Protein AF-A0AAV2JUB2-F1 (afdb_monomer)

Solvent-accessible surface area (backbone atoms only — not comparable to full-atom values): 6159 Å² total; per-residue (Å²): 136,83,83,82,53,82,65,61,58,43,47,74,74,36,60,63,70,59,32,49,54,53,49,53,57,62,62,71,51,51,73,68,58,55,57,60,72,66,41,94,36,76,44,84,45,80,48,79,43,79,45,78,50,70,42,77,72,50,84,64,68,88,75,58,56,84,92,52,58,81,78,79,58,52,65,51,67,45,85,43,76,47,79,45,77,47,79,43,72,44,79,81,79,84,128

Sequence (95 aa):
MMFFFPVDRAFSVCAFRKAGLILSQLNELSPWCKGLLQEPKIGLRRMSLKFLSCRYTDSKAFGLKWSEMGQDVHKACDEQTLTVMYNDYGEPKEL

Organism: Knipowitschia caucasica 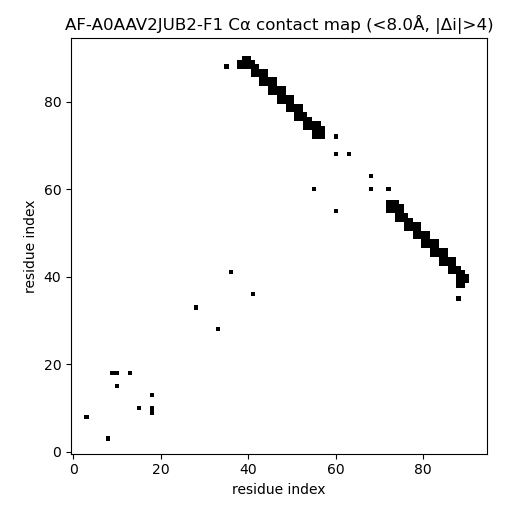(NCBI:txid637954)

Foldseek 3Di:
DDPDDPLVVLCVPDPVVVSVVVVVVVVPDDPVVVVQVPFPDKDKDKDKDKDKDKDFPDPCPVPDDPVCCPPPTDIDIDIDIDIDIDIDGYDPDDD

Secondary structure (DSSP, 8-state):
-----HHHHHHHHS-HHHHHHHHHHHHTS-HHHHHHTTSS-EEEEEEEEEEEEEEE--GGGGG--TTTTTTS--EEEEEEEEEEEEEEESS----

InterPro domains:
  IPR026995 Astrotactin [PTHR16592] (16-94)

pLDDT: mean 77.25, std 17.44, range [30.72, 96.88]

Mean predicted aligned error: 13.2 Å

Radius of gyration: 25.18 Å; Cα contacts (8 Å, |Δi|>4): 85; chains: 1; bounding box: 51×35×65 Å

Nearest PDB structures (foldseek):
  5j67-assembly4_D  TM=8.572E-01  e=1.404E-04  Homo sapiens
  5j67-assembly3_C  TM=8.570E-01  e=1.715E-04  Homo sapiens
  5j67-assembly2_B  TM=7.336E-01  e=5.885E-05  Homo sapiens
  7kxr-assembly1_A  TM=5.093E-01  e=6.638E+00  Bacillus anthracis
  6rb9-assembly1_A  TM=2.707E-01  e=5.432E+00  Clostridium perfringens B

Structure (mmCIF, N/CA/C/O backbone):
data_AF-A0AAV2JUB2-F1
#
_entry.id   AF-A0AAV2JUB2-F1
#
loop_
_atom_site.group_PDB
_atom_site.id
_atom_site.type_symbol
_atom_site.label_atom_id
_atom_site.label_alt_id
_atom_site.label_comp_id
_atom_site.label_asym_id
_atom_site.label_entity_id
_atom_site.label_seq_id
_atom_site.pdbx_PDB_ins_code
_atom_site.Cartn_x
_atom_site.Cartn_y
_atom_site.Cartn_z
_atom_site.occupancy
_atom_site.B_iso_or_equiv
_atom_site.auth_seq_id
_atom_site.auth_comp_id
_atom_site.auth_asym_id
_atom_site.auth_atom_id
_atom_site.pdbx_PDB_model_num
ATOM 1 N N . MET A 1 1 ? 23.853 11.556 -30.768 1.00 30.72 1 MET A N 1
ATOM 2 C CA . MET A 1 1 ? 23.178 10.275 -30.473 1.00 30.72 1 MET A CA 1
ATOM 3 C C . MET A 1 1 ? 21.969 10.612 -29.617 1.00 30.72 1 MET A C 1
ATOM 5 O O . MET A 1 1 ? 22.144 11.032 -28.483 1.00 30.72 1 MET A O 1
ATOM 9 N N . MET A 1 2 ? 20.776 10.631 -30.213 1.00 32.31 2 MET A N 1
ATOM 10 C CA . MET A 1 2 ? 19.547 11.058 -29.538 1.00 32.31 2 MET A CA 1
ATOM 11 C C . MET A 1 2 ? 19.001 9.863 -28.753 1.00 32.31 2 MET A C 1
ATOM 13 O O . MET A 1 2 ? 18.682 8.834 -29.347 1.00 32.31 2 MET A O 1
ATOM 17 N N . PHE A 1 3 ? 18.961 9.976 -27.427 1.00 33.50 3 PHE A N 1
ATOM 18 C CA . PHE A 1 3 ? 18.283 9.010 -26.569 1.00 33.50 3 PHE A CA 1
ATOM 19 C C . PHE A 1 3 ? 16.778 9.136 -26.821 1.00 33.50 3 PHE A C 1
ATOM 21 O O . PHE A 1 3 ? 16.164 10.095 -26.367 1.00 33.50 3 PHE A O 1
ATOM 28 N N . PHE A 1 4 ? 16.194 8.194 -27.563 1.00 39.75 4 PHE A N 1
ATOM 29 C CA . PHE A 1 4 ? 14.741 8.049 -27.636 1.00 39.75 4 PHE A CA 1
ATOM 30 C C . PHE A 1 4 ? 14.258 7.500 -26.294 1.00 39.75 4 PHE A C 1
ATOM 32 O O . PHE A 1 4 ? 14.416 6.313 -26.002 1.00 39.75 4 PHE A O 1
ATOM 39 N N . PHE A 1 5 ? 13.694 8.372 -25.463 1.00 35.03 5 PHE A N 1
ATOM 40 C CA . PHE A 1 5 ? 12.948 7.948 -24.284 1.00 35.03 5 PHE A CA 1
ATOM 41 C C . PHE A 1 5 ? 11.600 7.348 -24.739 1.00 35.03 5 PHE A C 1
ATOM 43 O O . PHE A 1 5 ? 11.072 7.729 -25.786 1.00 35.03 5 PHE A O 1
ATOM 50 N N . PRO A 1 6 ? 10.979 6.438 -23.965 1.00 54.78 6 PRO A N 1
ATOM 51 C CA . PRO A 1 6 ? 9.684 5.824 -24.305 1.00 54.78 6 PRO A CA 1
ATOM 52 C C . PRO A 1 6 ? 8.543 6.834 -24.568 1.00 54.78 6 PRO A C 1
ATOM 54 O O . PRO A 1 6 ? 7.541 6.491 -25.193 1.00 54.78 6 PRO A O 1
ATOM 57 N N . VAL A 1 7 ? 8.714 8.089 -24.144 1.00 53.78 7 VAL A N 1
ATOM 58 C CA . VAL A 1 7 ? 7.781 9.208 -24.336 1.00 53.78 7 VAL A CA 1
ATOM 59 C C . VAL A 1 7 ? 7.674 9.640 -25.807 1.00 53.78 7 VAL A C 1
ATOM 61 O O . VAL A 1 7 ? 6.569 9.905 -26.284 1.00 53.78 7 VAL A O 1
ATOM 64 N N . ASP A 1 8 ? 8.776 9.629 -26.562 1.00 54.72 8 ASP A N 1
ATOM 65 C CA . ASP A 1 8 ? 8.811 10.107 -27.956 1.00 54.72 8 ASP A CA 1
ATOM 66 C C . ASP A 1 8 ? 7.967 9.229 -28.892 1.00 54.72 8 ASP A C 1
ATOM 68 O O . ASP A 1 8 ? 7.322 9.705 -29.829 1.00 54.72 8 ASP A O 1
ATOM 72 N N . ARG A 1 9 ? 7.903 7.924 -28.601 1.00 56.72 9 ARG A N 1
ATOM 73 C CA . ARG A 1 9 ? 7.121 6.968 -29.394 1.00 56.72 9 ARG A CA 1
ATOM 74 C C . ARG A 1 9 ? 5.613 7.138 -29.169 1.00 56.72 9 ARG A C 1
ATOM 76 O O . ARG A 1 9 ? 4.845 7.004 -30.118 1.00 56.72 9 ARG A O 1
ATOM 83 N N . ALA A 1 10 ? 5.181 7.490 -27.955 1.00 56.66 10 ALA A N 1
ATOM 84 C CA . ALA A 1 10 ? 3.771 7.753 -27.655 1.00 56.66 10 ALA A CA 1
ATOM 85 C C . ALA A 1 10 ? 3.259 9.027 -28.350 1.00 56.66 10 ALA A C 1
ATOM 87 O O . ALA A 1 10 ? 2.141 9.032 -28.861 1.00 56.66 10 ALA A O 1
ATOM 88 N N . PHE A 1 11 ? 4.087 10.072 -28.440 1.00 57.81 11 PHE A N 1
ATOM 89 C CA . PHE A 1 11 ? 3.769 11.289 -29.199 1.00 57.81 11 PHE A CA 1
ATOM 90 C C . PHE A 1 11 ? 3.730 11.079 -30.716 1.00 57.81 11 PHE A C 1
ATOM 92 O O . PHE A 1 11 ? 2.999 11.787 -31.405 1.00 57.81 11 PHE A O 1
ATOM 99 N N . SER A 1 12 ? 4.489 10.112 -31.239 1.00 58.72 12 SER A N 1
ATOM 100 C CA . SER A 1 12 ? 4.484 9.778 -32.668 1.00 58.72 12 SER A CA 1
ATOM 101 C C . SER A 1 12 ? 3.284 8.921 -33.098 1.00 58.72 12 SER A C 1
ATOM 103 O O . SER A 1 12 ? 2.928 8.951 -34.273 1.00 58.72 12 SER A O 1
ATOM 105 N N . VAL A 1 13 ? 2.689 8.132 -32.191 1.00 62.59 13 VAL A N 1
ATOM 106 C CA . VAL A 1 13 ? 1.609 7.166 -32.503 1.00 62.59 13 VAL A CA 1
ATOM 107 C C . VAL A 1 13 ? 0.229 7.669 -32.058 1.00 62.59 13 VAL A C 1
ATOM 109 O O . VAL A 1 13 ? -0.765 7.460 -32.752 1.00 62.59 13 VAL A O 1
ATOM 112 N N . CYS A 1 14 ? 0.144 8.363 -30.922 1.00 57.97 14 CYS A N 1
ATOM 113 C CA . CYS A 1 14 ? -1.074 9.035 -30.477 1.00 57.97 14 CYS A CA 1
ATOM 114 C C . CYS A 1 14 ? -1.064 10.495 -30.943 1.00 57.97 14 CYS A C 1
ATOM 116 O O . CYS A 1 14 ? -0.043 11.167 -30.865 1.00 57.97 14 CYS A O 1
ATOM 118 N N . ALA A 1 15 ? -2.219 11.036 -31.347 1.00 71.81 15 ALA A N 1
ATOM 119 C CA . ALA A 1 15 ? -2.350 12.478 -31.568 1.00 71.81 15 ALA A CA 1
ATOM 120 C C . ALA A 1 15 ? -1.862 13.256 -30.327 1.00 71.81 15 ALA A C 1
ATOM 122 O O . ALA A 1 15 ? -2.194 12.871 -29.203 1.00 71.81 15 ALA A O 1
ATOM 123 N N . PHE A 1 16 ? -1.134 14.361 -30.526 1.00 68.25 16 PHE A N 1
ATOM 124 C CA . PHE A 1 16 ? -0.448 15.142 -29.479 1.00 68.25 16 PHE A CA 1
ATOM 125 C C . PHE A 1 16 ? -1.280 15.360 -28.200 1.00 68.25 16 PHE A C 1
ATOM 127 O O . PHE A 1 16 ? -0.786 15.193 -27.088 1.00 68.25 16 PHE A O 1
ATOM 134 N N . ARG A 1 17 ? -2.583 15.647 -28.344 1.00 74.88 17 ARG A N 1
ATOM 135 C CA . ARG A 1 17 ? -3.501 15.828 -27.205 1.00 74.88 17 ARG A CA 1
ATOM 136 C C . ARG A 1 17 ? -3.711 14.556 -26.375 1.00 74.88 17 ARG A C 1
ATOM 138 O O . ARG A 1 17 ? -3.767 14.638 -25.156 1.00 74.88 17 ARG A O 1
ATOM 145 N N . LYS A 1 18 ? -3.812 13.384 -27.008 1.00 75.50 18 LYS A N 1
ATOM 146 C CA . LYS A 1 18 ? -3.979 12.097 -26.312 1.00 75.50 18 LYS A CA 1
ATOM 147 C C . LYS A 1 18 ? -2.695 11.684 -25.592 1.00 75.50 18 LYS A C 1
ATOM 149 O O . LYS A 1 18 ? -2.768 11.233 -24.456 1.00 75.50 18 LYS A O 1
ATOM 154 N N . ALA A 1 19 ? -1.537 11.893 -26.220 1.00 76.62 19 ALA A N 1
ATOM 155 C CA . ALA A 1 19 ? -0.242 11.660 -25.579 1.00 76.62 19 ALA A CA 1
ATOM 156 C C . ALA A 1 19 ? -0.058 12.556 -24.339 1.00 76.62 19 ALA A C 1
ATOM 158 O O . ALA A 1 19 ? 0.348 12.071 -23.286 1.00 76.62 19 ALA A O 1
ATOM 159 N N . GLY A 1 20 ? -0.460 13.831 -24.428 1.00 78.12 20 GLY A N 1
ATOM 160 C CA . GLY A 1 20 ? -0.449 14.757 -23.293 1.00 78.12 20 GLY A CA 1
ATOM 161 C C . GLY A 1 20 ? -1.322 14.309 -22.115 1.00 78.12 20 GLY A C 1
ATOM 162 O O . GLY A 1 20 ? -0.875 14.382 -20.975 1.00 78.12 20 GLY A O 1
ATOM 163 N N . LEU A 1 21 ? -2.527 13.787 -22.377 1.00 84.50 21 LEU A N 1
ATOM 164 C CA . LEU A 1 21 ? -3.425 13.276 -21.328 1.00 84.50 21 LEU A CA 1
ATOM 165 C C . LEU A 1 21 ? -2.884 12.014 -20.639 1.00 84.50 21 LEU A C 1
ATOM 167 O O . LEU A 1 21 ? -3.042 11.843 -19.434 1.00 84.50 21 LEU A O 1
ATOM 171 N N . ILE A 1 22 ? -2.220 11.127 -21.382 1.00 80.38 22 ILE A N 1
ATOM 172 C CA . ILE A 1 22 ? -1.573 9.946 -20.792 1.00 80.38 22 ILE A CA 1
ATOM 173 C C . ILE A 1 22 ? -0.421 10.383 -19.879 1.00 80.38 22 ILE A C 1
ATOM 175 O O . ILE A 1 22 ? -0.262 9.864 -18.776 1.00 80.38 22 ILE A O 1
ATOM 179 N N . LEU A 1 23 ? 0.364 11.372 -20.308 1.00 78.62 23 LEU A N 1
ATOM 180 C CA . LEU A 1 23 ? 1.486 11.882 -19.524 1.00 78.62 23 LEU A CA 1
ATOM 181 C C . LEU A 1 23 ? 1.047 12.629 -18.271 1.00 78.62 23 LEU A C 1
ATOM 183 O O . LEU A 1 23 ? 1.701 12.479 -17.242 1.00 78.62 23 LEU A O 1
ATOM 187 N N . SER A 1 24 ? -0.049 13.392 -18.320 1.00 84.69 24 SER A N 1
ATOM 188 C CA . SER A 1 24 ? -0.577 14.035 -17.113 1.00 84.69 24 SER A CA 1
ATOM 189 C C . SER A 1 24 ? -0.955 12.993 -16.062 1.00 84.69 24 SER A C 1
ATOM 191 O O . SER A 1 24 ? -0.573 13.137 -14.907 1.00 84.69 24 SER A O 1
ATOM 193 N N . GLN A 1 25 ? -1.579 11.889 -16.479 1.00 86.31 25 GLN A N 1
ATOM 194 C CA . GLN A 1 25 ? -1.935 10.782 -15.587 1.00 86.31 25 GLN A CA 1
ATOM 195 C C . GLN A 1 25 ? -0.701 10.052 -15.030 1.00 86.31 25 GLN A C 1
ATOM 197 O O . GLN A 1 25 ? -0.635 9.755 -13.841 1.00 86.31 25 GLN A O 1
ATOM 202 N N . LEU A 1 26 ? 0.331 9.815 -15.848 1.00 84.25 26 LEU A N 1
ATOM 203 C CA . LEU A 1 26 ? 1.593 9.239 -15.362 1.00 84.25 26 LEU A CA 1
ATOM 204 C C . LEU A 1 26 ? 2.347 10.186 -14.415 1.00 8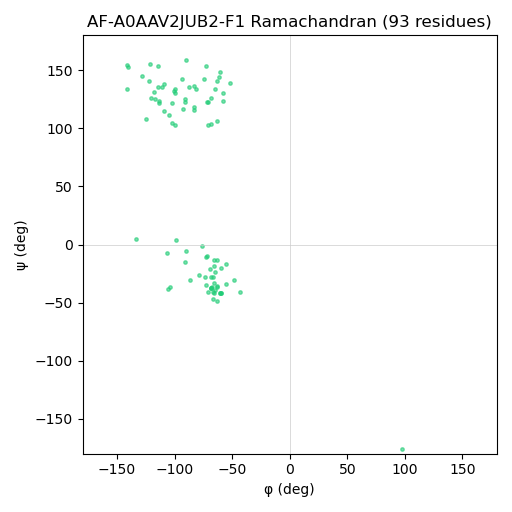4.25 26 LEU A C 1
ATOM 206 O O . LEU A 1 26 ? 3.082 9.728 -13.537 1.00 84.25 26 LEU A O 1
ATOM 210 N N . ASN A 1 27 ? 2.176 11.501 -14.566 1.00 87.94 27 ASN A N 1
ATOM 211 C CA . ASN A 1 27 ? 2.791 12.488 -13.684 1.00 87.94 27 ASN A CA 1
ATOM 212 C C . ASN A 1 27 ? 2.139 12.559 -12.303 1.00 87.94 27 ASN A C 1
ATOM 214 O O . ASN A 1 27 ? 2.857 12.853 -11.350 1.00 87.94 27 ASN A O 1
ATOM 218 N N . GLU A 1 28 ? 0.853 12.230 -12.185 1.00 92.62 28 GLU A N 1
ATOM 219 C CA . GLU A 1 28 ? 0.127 12.166 -10.907 1.00 92.62 28 GLU A CA 1
ATOM 220 C C . GLU A 1 28 ? 0.637 11.046 -9.984 1.00 92.62 28 GLU A C 1
ATOM 222 O O . GLU A 1 28 ? 0.427 11.092 -8.771 1.00 92.62 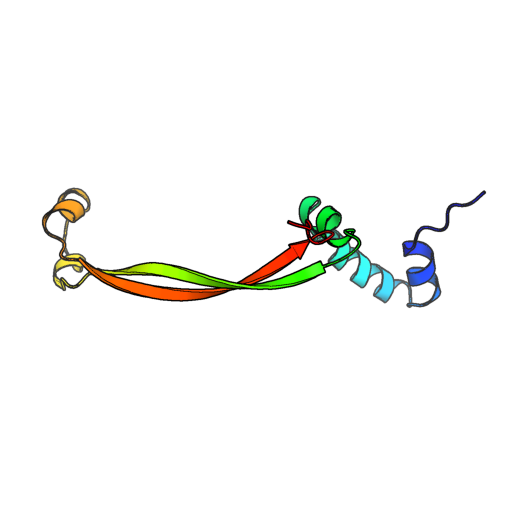28 GLU A O 1
ATOM 227 N N . LEU A 1 29 ? 1.357 10.055 -10.523 1.00 90.12 29 LEU A N 1
ATOM 228 C CA . LEU A 1 29 ? 1.967 9.004 -9.714 1.00 90.12 29 LEU A CA 1
ATOM 229 C C . LEU A 1 29 ? 3.050 9.572 -8.790 1.00 90.12 29 LEU A C 1
ATOM 231 O O . LEU A 1 29 ? 3.956 10.298 -9.219 1.00 90.12 29 LEU A O 1
ATOM 235 N N . SER A 1 30 ? 3.005 9.157 -7.524 1.00 94.19 30 SER A N 1
ATOM 236 C CA . SER A 1 30 ? 4.050 9.492 -6.561 1.00 94.19 30 SER A CA 1
ATOM 237 C C . SER A 1 30 ? 5.414 8.946 -7.026 1.00 94.19 30 SER A C 1
ATOM 239 O O . SER A 1 30 ? 5.472 7.888 -7.665 1.00 94.19 30 SER A O 1
ATOM 241 N N . PRO A 1 31 ? 6.534 9.620 -6.697 1.00 92.44 31 PRO A N 1
ATOM 242 C CA . PRO A 1 31 ? 7.871 9.134 -7.050 1.00 92.44 31 PRO A CA 1
ATOM 243 C C . PRO A 1 31 ? 8.149 7.715 -6.539 1.00 92.44 31 PRO A C 1
ATOM 245 O O . PRO A 1 31 ? 8.795 6.927 -7.221 1.00 92.44 31 PRO A O 1
ATOM 248 N N . TRP A 1 32 ? 7.605 7.370 -5.369 1.00 92.69 32 TRP A N 1
ATOM 249 C CA . TRP A 1 32 ? 7.740 6.040 -4.780 1.00 92.69 32 TRP A CA 1
ATOM 250 C C . TRP A 1 32 ? 7.016 4.962 -5.599 1.00 92.69 32 TRP A C 1
ATOM 252 O O . TRP A 1 32 ? 7.618 3.947 -5.943 1.00 92.69 32 TRP A O 1
ATOM 262 N N . CYS A 1 33 ? 5.763 5.206 -6.003 1.00 91.88 33 CYS A N 1
ATOM 263 C CA . CYS A 1 33 ? 5.031 4.275 -6.866 1.00 91.88 33 CYS A CA 1
ATOM 264 C C . CYS A 1 33 ? 5.703 4.120 -8.235 1.00 91.88 33 CYS A C 1
ATOM 266 O O . CYS A 1 33 ? 5.741 3.016 -8.769 1.00 91.88 33 CYS A O 1
ATOM 268 N N . LYS A 1 34 ? 6.268 5.201 -8.796 1.00 92.00 34 LYS A N 1
ATOM 269 C CA . LYS A 1 34 ? 7.026 5.133 -10.057 1.00 92.00 34 LYS A CA 1
ATOM 270 C C . LYS A 1 34 ? 8.221 4.185 -9.952 1.00 92.00 34 LYS A C 1
ATOM 272 O O . LYS A 1 34 ? 8.436 3.422 -10.883 1.00 92.00 34 LYS A O 1
ATOM 277 N N . GLY A 1 35 ? 8.953 4.212 -8.835 1.00 90.81 35 GLY A N 1
ATOM 278 C CA . GLY A 1 35 ? 10.058 3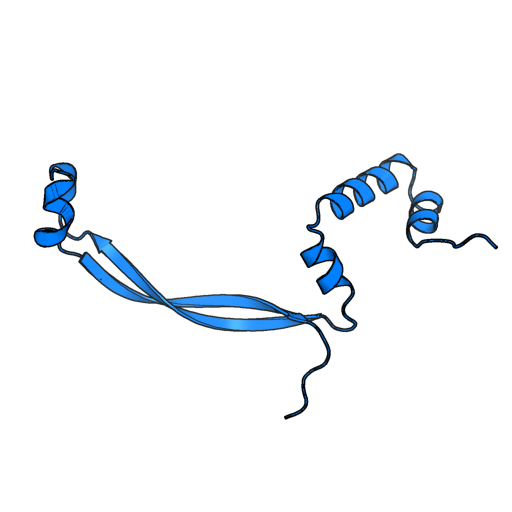.283 -8.584 1.00 90.81 35 GLY A CA 1
ATOM 279 C C . GLY A 1 35 ? 9.589 1.829 -8.500 1.00 90.81 35 GLY A C 1
ATOM 280 O O . GLY A 1 35 ? 10.109 0.977 -9.207 1.00 90.81 35 GLY A O 1
ATOM 281 N N . LEU A 1 36 ? 8.542 1.556 -7.718 1.00 90.62 36 LEU A N 1
ATOM 282 C CA . LEU A 1 36 ? 8.004 0.197 -7.572 1.00 90.62 36 LEU A CA 1
ATOM 283 C C . LEU A 1 36 ? 7.455 -0.389 -8.879 1.00 90.62 36 LEU A C 1
ATOM 285 O O . LEU A 1 36 ? 7.591 -1.581 -9.132 1.00 90.62 36 LEU A O 1
ATOM 289 N N . LEU A 1 37 ? 6.845 0.437 -9.731 1.00 90.62 37 LEU A N 1
ATOM 290 C CA . LEU A 1 37 ? 6.327 -0.004 -11.029 1.00 90.62 37 LEU A CA 1
ATOM 291 C C . LEU A 1 37 ? 7.429 -0.320 -12.056 1.00 90.62 37 LEU A C 1
ATOM 293 O O . LEU A 1 37 ? 7.117 -0.852 -13.118 1.00 90.62 37 LEU A O 1
ATOM 297 N N . GLN A 1 38 ? 8.691 0.015 -11.766 1.00 90.94 38 GLN A N 1
ATOM 298 C CA . GLN A 1 38 ? 9.847 -0.339 -12.598 1.00 90.94 38 GLN A CA 1
ATOM 299 C C . GLN A 1 38 ? 10.474 -1.686 -12.213 1.00 90.94 38 GLN A C 1
ATOM 301 O O . GLN A 1 38 ? 11.375 -2.148 -12.911 1.00 90.94 38 GLN A O 1
ATOM 306 N N . GLU A 1 39 ? 10.011 -2.317 -11.131 1.00 90.31 39 GLU A N 1
ATOM 307 C CA . GLU A 1 39 ? 10.477 -3.640 -10.717 1.00 90.31 39 GLU A CA 1
ATOM 308 C C . GLU A 1 39 ? 10.176 -4.695 -11.800 1.00 90.31 39 GLU A C 1
ATOM 310 O O . GLU A 1 39 ? 9.132 -4.634 -12.458 1.00 90.31 39 GLU A O 1
ATOM 315 N N . PRO A 1 40 ? 11.064 -5.688 -11.999 1.00 88.94 40 PRO A N 1
ATOM 316 C CA . PRO A 1 40 ? 10.980 -6.632 -13.118 1.00 88.94 40 PRO A CA 1
ATOM 317 C C . PRO A 1 40 ? 9.740 -7.529 -13.049 1.00 88.94 40 PRO A C 1
ATOM 319 O O . PRO A 1 40 ? 9.273 -8.042 -14.068 1.00 88.94 40 PRO A O 1
ATOM 322 N N . LYS A 1 41 ? 9.198 -7.709 -11.842 1.00 89.62 41 LYS A N 1
ATOM 323 C CA . LYS A 1 41 ? 8.025 -8.524 -11.569 1.00 89.62 41 LYS A CA 1
ATOM 324 C C . LYS A 1 41 ? 7.159 -7.857 -10.512 1.00 89.62 41 LYS A C 1
ATOM 326 O O . LYS A 1 41 ? 7.643 -7.421 -9.469 1.00 89.62 41 LYS A O 1
ATOM 331 N N . ILE A 1 42 ? 5.861 -7.833 -10.796 1.00 91.69 42 ILE A N 1
ATOM 332 C CA . ILE A 1 42 ? 4.828 -7.354 -9.884 1.00 91.69 42 ILE A CA 1
ATOM 333 C C . ILE A 1 42 ? 3.816 -8.485 -9.723 1.00 91.69 42 ILE A C 1
ATOM 335 O O . ILE A 1 42 ? 3.081 -8.826 -10.650 1.00 91.69 42 ILE A O 1
ATOM 339 N N . GLY A 1 43 ? 3.826 -9.112 -8.555 1.00 91.12 43 GLY A N 1
ATOM 340 C CA . GLY A 1 43 ? 2.843 -10.099 -8.137 1.00 91.12 43 GLY A CA 1
ATOM 341 C C . GLY A 1 43 ? 1.666 -9.446 -7.420 1.00 91.12 43 GLY A C 1
ATOM 342 O O . GLY A 1 43 ? 1.775 -8.353 -6.872 1.00 91.12 43 GLY A O 1
ATOM 343 N N . LEU A 1 44 ? 0.538 -10.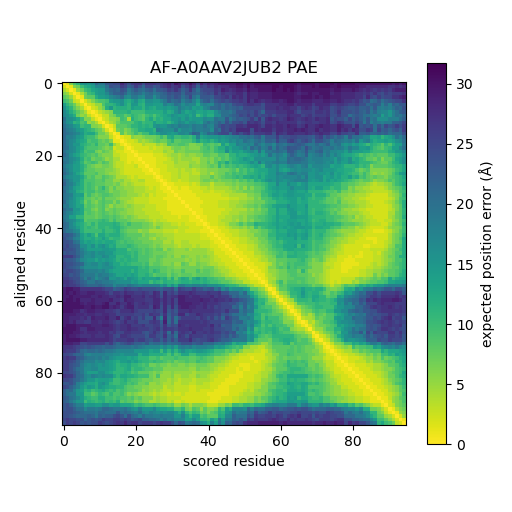149 -7.382 1.00 92.12 44 LEU A N 1
ATOM 344 C CA . LEU A 1 44 ? -0.616 -9.772 -6.575 1.00 92.12 44 LEU A CA 1
ATOM 345 C C . LEU A 1 44 ? -0.810 -10.819 -5.480 1.00 92.12 44 LEU A C 1
ATOM 347 O O . LEU A 1 44 ? -0.993 -12.005 -5.763 1.00 92.12 44 LEU A O 1
ATOM 351 N N . ARG A 1 45 ? -0.771 -10.385 -4.222 1.00 92.44 45 ARG A N 1
ATOM 352 C CA . ARG A 1 45 ? -0.935 -11.242 -3.047 1.00 92.44 45 ARG A CA 1
ATOM 353 C C . ARG A 1 45 ? -2.211 -10.885 -2.301 1.00 92.44 45 ARG A C 1
ATOM 355 O O . ARG A 1 45 ? -2.702 -9.759 -2.359 1.00 92.44 45 ARG A O 1
ATOM 362 N N . ARG A 1 46 ? -2.741 -11.877 -1.589 1.00 95.50 46 ARG A N 1
ATOM 363 C CA . ARG A 1 46 ? -3.912 -11.751 -0.723 1.00 95.50 46 ARG A CA 1
ATOM 364 C C . ARG A 1 46 ? -3.500 -12.057 0.708 1.00 95.50 46 ARG A C 1
ATOM 366 O O . ARG A 1 46 ? -2.883 -13.089 0.951 1.00 95.50 46 ARG A O 1
ATOM 373 N N . MET A 1 47 ? -3.882 -11.192 1.637 1.00 95.06 47 MET A N 1
ATOM 374 C CA . MET A 1 47 ? -3.683 -11.382 3.071 1.00 95.06 47 MET A CA 1
ATOM 375 C C . MET A 1 47 ? -4.999 -11.176 3.815 1.00 95.06 47 MET A C 1
ATOM 377 O O . MET A 1 47 ? -5.812 -10.334 3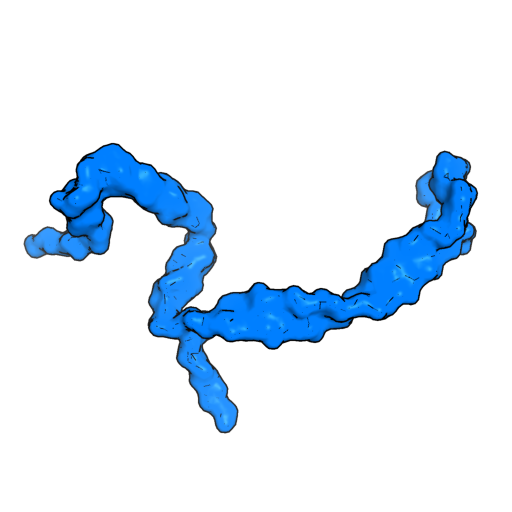.440 1.00 95.06 47 MET A O 1
ATOM 381 N N . SER A 1 48 ? -5.190 -11.945 4.881 1.00 96.50 48 SER A N 1
ATOM 382 C CA . SER A 1 48 ? -6.318 -11.803 5.798 1.00 96.50 48 SER A CA 1
ATOM 383 C C . SER A 1 48 ? -5.815 -11.143 7.075 1.00 96.50 48 SER A C 1
ATOM 385 O O . SER A 1 48 ? -5.033 -11.739 7.812 1.00 96.50 48 SER A O 1
ATOM 387 N N . LEU A 1 49 ? -6.238 -9.906 7.320 1.00 95.50 49 LEU A N 1
ATOM 388 C CA . LEU A 1 49 ? -5.887 -9.137 8.509 1.00 95.50 49 LEU A CA 1
ATOM 389 C C . LEU A 1 49 ? -7.027 -9.206 9.517 1.00 95.50 49 LEU A C 1
ATOM 391 O O . LEU A 1 49 ? -8.178 -8.950 9.173 1.00 95.50 49 LEU A O 1
ATOM 395 N N . LYS A 1 50 ? -6.706 -9.520 10.768 1.00 96.62 50 LYS A N 1
ATOM 396 C CA . LYS A 1 50 ? -7.662 -9.431 11.871 1.00 96.62 50 LYS A CA 1
ATOM 397 C C . LYS A 1 50 ? -7.634 -8.026 12.456 1.00 96.62 50 LYS A C 1
ATOM 399 O O . LYS A 1 50 ? -6.557 -7.470 12.664 1.00 96.62 50 LYS A O 1
ATOM 404 N N . PHE A 1 51 ? -8.802 -7.455 12.715 1.00 94.38 51 PHE A N 1
ATOM 405 C CA . PHE A 1 51 ? -8.940 -6.153 13.357 1.00 94.38 51 PHE A CA 1
ATOM 406 C C . PHE A 1 51 ? -10.126 -6.153 14.321 1.00 94.38 51 PHE A C 1
ATOM 408 O O . PHE A 1 51 ? -11.072 -6.921 14.161 1.00 94.38 51 PHE A O 1
ATOM 415 N N . LEU A 1 52 ? -10.073 -5.285 15.329 1.00 95.56 52 LEU A N 1
ATOM 416 C CA . LEU A 1 52 ? -11.168 -5.099 16.276 1.00 95.56 52 LEU A CA 1
ATOM 417 C C . LEU A 1 52 ? -12.097 -3.992 15.782 1.00 95.56 52 LEU A C 1
ATOM 419 O O . LEU A 1 52 ? -11.673 -2.854 15.577 1.00 95.56 52 LEU A O 1
ATOM 423 N N . SER A 1 53 ? -13.370 -4.327 15.613 1.00 92.19 53 SER A N 1
ATOM 424 C CA . SER A 1 53 ? -14.429 -3.391 15.254 1.00 92.19 53 SER A CA 1
ATOM 425 C C . SER A 1 53 ? -15.234 -3.067 16.505 1.00 92.19 53 SER A C 1
ATOM 427 O O . SER A 1 53 ? -15.996 -3.900 16.988 1.00 92.19 53 SER A O 1
ATOM 429 N N . CYS A 1 54 ? -15.028 -1.873 17.063 1.00 89.62 54 CYS A N 1
ATOM 430 C CA . CYS A 1 54 ? -15.690 -1.450 18.294 1.00 89.62 54 CYS A CA 1
ATOM 431 C C . CYS A 1 54 ? -16.871 -0.525 18.001 1.00 89.62 54 CYS A C 1
ATOM 433 O O . CYS A 1 54 ? -16.745 0.457 17.268 1.00 89.62 54 CYS A O 1
ATOM 435 N N . ARG A 1 55 ? -18.012 -0.805 18.628 1.00 84.75 55 ARG A N 1
ATOM 436 C CA . ARG A 1 55 ? -19.205 0.038 18.609 1.00 84.75 55 ARG A CA 1
ATOM 437 C C . ARG A 1 55 ? -19.595 0.416 20.025 1.00 84.75 55 ARG A C 1
ATOM 439 O O . ARG A 1 55 ? -19.527 -0.390 20.950 1.00 84.75 55 ARG A O 1
ATOM 446 N N . TYR A 1 56 ? -20.019 1.661 20.173 1.00 81.50 56 TYR A N 1
ATOM 447 C CA . TYR A 1 56 ? -20.605 2.145 21.410 1.00 81.50 56 TYR A CA 1
ATOM 448 C C . TYR A 1 56 ? -21.989 1.527 21.580 1.00 81.50 56 TYR A C 1
ATOM 450 O O . TYR A 1 56 ? -22.829 1.645 20.689 1.00 81.50 56 TYR A O 1
ATOM 458 N N . THR A 1 57 ? -22.208 0.835 22.695 1.00 76.00 57 THR A N 1
ATOM 459 C CA . THR A 1 57 ? -23.492 0.180 22.989 1.00 76.00 57 THR A CA 1
ATOM 460 C C . THR A 1 57 ? -24.435 1.080 23.771 1.00 76.00 57 THR A C 1
ATOM 462 O O . THR A 1 57 ? -25.622 0.782 23.865 1.00 76.00 57 THR A O 1
ATOM 465 N N . ASP A 1 58 ? -23.920 2.171 24.340 1.00 71.06 58 ASP A N 1
ATOM 466 C CA . ASP A 1 58 ? -24.680 3.015 25.248 1.00 71.06 58 ASP A CA 1
ATOM 467 C C . ASP A 1 58 ? -25.374 4.169 24.510 1.00 71.06 58 ASP A C 1
ATOM 469 O O . ASP A 1 58 ? -24.731 5.062 23.952 1.00 71.06 58 ASP A O 1
ATOM 473 N N . SER A 1 59 ? -26.710 4.188 24.533 1.00 60.62 59 SER A N 1
ATOM 474 C CA . SER A 1 59 ? -27.522 5.280 23.976 1.00 60.62 59 SER A CA 1
ATOM 475 C C . SER A 1 59 ? -27.333 6.605 24.728 1.00 60.62 59 SER A C 1
ATOM 477 O O . SER A 1 59 ? -27.724 7.658 24.227 1.00 60.62 59 SER A O 1
ATOM 479 N N . LYS A 1 60 ? -26.710 6.574 25.916 1.00 57.19 60 LYS A N 1
ATOM 480 C CA . LYS A 1 60 ? -26.344 7.761 26.706 1.00 57.19 60 LYS A CA 1
ATOM 481 C C . LYS A 1 60 ? -25.165 8.554 26.129 1.00 57.19 60 LYS A C 1
ATOM 483 O O . LYS A 1 60 ? -24.945 9.689 26.547 1.00 57.19 60 LYS A O 1
ATOM 488 N N . ALA A 1 61 ? -24.449 8.015 25.137 1.00 56.53 61 ALA A N 1
ATOM 489 C CA . ALA A 1 61 ? -23.294 8.672 24.520 1.00 56.53 61 ALA A CA 1
ATOM 490 C C . ALA A 1 61 ? -23.614 10.037 23.872 1.00 56.53 61 ALA A C 1
ATOM 492 O O . ALA A 1 61 ? -22.720 10.862 23.712 1.00 56.53 61 ALA A O 1
ATOM 493 N N . PHE A 1 62 ? -24.883 10.316 23.553 1.00 59.16 62 PHE A N 1
ATOM 494 C CA . PHE A 1 62 ? -25.314 11.596 22.979 1.00 59.16 62 PHE A CA 1
ATOM 495 C C . PHE A 1 62 ? -25.396 12.763 23.989 1.00 59.16 62 PHE A C 1
ATOM 497 O O . PHE A 1 62 ? -25.705 13.880 23.580 1.00 59.16 62 PHE A O 1
ATOM 504 N N . GLY A 1 63 ? -25.112 12.540 25.282 1.00 62.38 63 GLY A N 1
ATOM 505 C CA . GLY A 1 63 ? -25.184 13.573 26.331 1.00 62.38 63 GLY A CA 1
ATOM 506 C C . GLY A 1 63 ? -23.993 13.642 27.295 1.00 62.38 63 GLY A C 1
ATOM 507 O O . GLY A 1 63 ? -24.047 14.414 28.251 1.00 62.38 63 GLY A O 1
ATOM 508 N N . LEU A 1 64 ? -22.933 12.856 27.077 1.00 63.91 64 LEU A N 1
ATOM 509 C CA . LEU A 1 64 ? -21.763 12.820 27.963 1.00 63.91 64 LEU A CA 1
ATOM 510 C C . LEU A 1 64 ? -20.783 13.958 27.642 1.00 63.91 64 LEU A C 1
ATOM 512 O O . LEU A 1 64 ? -20.476 14.227 26.478 1.00 63.91 64 LEU A O 1
ATOM 516 N N . LYS A 1 65 ? -20.251 14.625 28.676 1.00 64.75 65 LYS A N 1
ATOM 517 C CA . LYS A 1 65 ? -19.131 15.564 28.511 1.00 64.75 65 LYS A CA 1
ATOM 518 C C . LYS A 1 65 ? -17.910 14.792 28.007 1.00 64.75 65 LYS A C 1
ATOM 520 O O . LYS A 1 65 ? -17.618 13.706 28.496 1.00 64.75 65 LYS A O 1
ATOM 525 N N . TRP A 1 66 ? -17.139 15.388 27.094 1.00 64.81 66 TRP A N 1
ATOM 526 C CA . TRP A 1 66 ? -15.899 14.803 26.550 1.00 64.81 66 TRP A CA 1
ATOM 527 C C . TRP A 1 66 ? -14.940 14.262 27.626 1.00 64.81 66 TRP A C 1
ATOM 529 O O . TRP A 1 66 ? -14.237 13.285 27.389 1.00 64.81 66 TRP A O 1
ATOM 539 N N . SER A 1 67 ? -14.944 14.872 28.814 1.00 68.69 67 SER A N 1
ATOM 540 C CA . SER A 1 67 ? -14.138 14.487 29.978 1.00 68.69 67 SER A CA 1
ATOM 541 C C . SER A 1 67 ? -14.551 13.160 30.637 1.00 68.69 67 SER A C 1
ATOM 543 O O . SER A 1 67 ? -13.735 12.558 31.323 1.00 68.69 67 SER A O 1
ATOM 545 N N . GLU A 1 68 ? -15.786 12.698 30.431 1.00 61.47 68 GLU A N 1
ATOM 546 C CA . GLU A 1 68 ? -16.386 11.521 31.090 1.00 61.47 68 GLU A CA 1
ATOM 547 C C . GLU A 1 68 ? -16.495 10.311 30.135 1.00 61.47 68 GLU A C 1
ATOM 549 O O . GLU A 1 68 ? -16.763 9.185 30.548 1.00 61.47 68 GLU A O 1
ATOM 554 N N . MET A 1 69 ? -16.189 10.514 28.847 1.00 60.59 69 MET A N 1
ATOM 555 C CA . MET A 1 69 ? -16.315 9.527 27.762 1.00 60.59 69 MET A CA 1
ATOM 556 C C . MET A 1 69 ? -15.405 8.285 27.920 1.00 60.59 69 MET A C 1
ATOM 558 O O . MET A 1 69 ? -15.548 7.303 27.192 1.00 60.59 69 MET A O 1
ATOM 562 N N . GLY A 1 70 ? -14.421 8.324 28.824 1.00 62.16 70 GLY A N 1
ATOM 563 C CA . GLY A 1 70 ? -13.440 7.250 29.001 1.00 62.16 70 GLY A CA 1
ATOM 564 C C . GLY A 1 70 ? -13.867 6.130 29.954 1.00 62.16 70 GLY A C 1
ATOM 565 O O . GLY A 1 70 ? -13.433 4.997 29.757 1.00 62.16 70 GLY A O 1
ATOM 566 N N . GLN A 1 71 ? -14.681 6.434 30.971 1.00 64.88 71 GLN A N 1
ATOM 567 C CA . GLN A 1 71 ? -14.965 5.509 32.081 1.00 64.88 71 GLN A CA 1
ATOM 568 C C . GLN A 1 71 ? -16.359 4.878 32.002 1.00 64.88 71 GLN A C 1
ATOM 570 O O . GLN A 1 71 ? -16.483 3.679 32.233 1.00 64.88 71 GLN A O 1
ATOM 575 N N . ASP A 1 72 ? -17.373 5.639 31.585 1.00 60.72 72 ASP A N 1
ATOM 576 C CA . ASP A 1 72 ? -18.775 5.186 31.619 1.00 60.72 72 ASP A CA 1
ATOM 577 C C . ASP A 1 72 ? -19.291 4.665 30.274 1.00 60.72 72 ASP A C 1
ATOM 579 O O . ASP A 1 72 ? -20.467 4.346 30.115 1.00 60.72 72 ASP A O 1
ATOM 583 N N . VAL A 1 73 ? -18.421 4.597 29.268 1.00 68.31 73 VAL A N 1
ATOM 584 C CA . VAL A 1 73 ? -18.834 4.275 27.909 1.00 68.31 73 VAL A CA 1
ATOM 585 C C . VAL A 1 73 ? -18.558 2.812 27.602 1.00 68.31 73 VAL A C 1
ATOM 587 O O . VAL A 1 73 ? -17.434 2.408 27.291 1.00 68.31 73 VAL A O 1
ATOM 590 N N . HIS A 1 74 ? -19.624 2.017 27.631 1.00 76.88 74 HIS A N 1
ATOM 591 C CA . HIS A 1 74 ? -19.573 0.626 27.216 1.00 76.88 74 HIS A CA 1
ATOM 592 C C . HIS A 1 74 ? -19.340 0.508 25.701 1.00 76.88 74 HIS A C 1
ATOM 594 O O . HIS A 1 74 ? -20.047 1.095 24.872 1.00 76.88 74 HIS A O 1
ATOM 600 N N . LYS A 1 75 ? -18.306 -0.260 25.345 1.00 82.81 75 LYS A N 1
ATOM 601 C CA . LYS A 1 75 ? -17.922 -0.588 23.971 1.00 82.81 75 LYS A CA 1
ATOM 602 C C . LYS A 1 75 ? -18.064 -2.093 23.784 1.00 82.81 75 LYS A C 1
ATOM 604 O O . LYS A 1 75 ? -17.456 -2.857 24.529 1.00 82.81 75 LYS A O 1
ATOM 609 N N . ALA A 1 76 ? -18.821 -2.509 22.780 1.00 87.81 76 ALA A N 1
ATOM 610 C CA . ALA A 1 76 ? -18.759 -3.872 22.270 1.00 87.81 76 ALA A CA 1
ATOM 611 C C . ALA A 1 76 ? -17.733 -3.901 21.139 1.00 87.81 76 ALA A C 1
ATOM 613 O O . ALA A 1 76 ? -17.823 -3.093 20.215 1.00 87.81 76 ALA A O 1
ATOM 614 N N . CYS A 1 77 ? -16.747 -4.788 21.228 1.00 90.75 77 CYS A N 1
ATOM 615 C CA . CYS A 1 77 ? -15.724 -4.957 20.205 1.00 90.75 77 CYS A CA 1
ATOM 616 C C . CYS A 1 77 ? -15.770 -6.385 19.681 1.00 90.75 77 CYS A C 1
ATOM 618 O O . CYS A 1 77 ? -15.637 -7.325 20.460 1.00 90.75 77 CYS A O 1
ATOM 620 N N . ASP A 1 78 ? -15.895 -6.523 18.368 1.00 94.06 78 ASP A N 1
ATOM 621 C CA . ASP A 1 78 ? -15.890 -7.814 17.692 1.00 94.06 78 ASP A CA 1
ATOM 622 C C . ASP A 1 78 ? -14.615 -7.954 16.857 1.00 94.06 78 ASP A C 1
ATOM 624 O O . ASP A 1 78 ? -14.218 -7.021 16.148 1.00 94.06 78 ASP A O 1
ATOM 628 N N . GLU A 1 79 ? -13.967 -9.122 16.921 1.00 96.69 79 GLU A N 1
ATOM 629 C CA . GLU A 1 79 ? -12.881 -9.447 15.994 1.00 96.69 79 GLU A CA 1
ATOM 630 C C . GLU A 1 79 ? -13.468 -9.700 14.604 1.00 96.69 79 GLU A C 1
ATOM 632 O O . GLU A 1 79 ? -14.322 -10.563 14.402 1.00 96.69 79 GLU A O 1
ATOM 637 N N . GLN A 1 80 ? -12.988 -8.939 13.628 1.00 96.56 80 GLN A N 1
ATOM 638 C CA . GLN A 1 80 ? -13.366 -9.053 12.230 1.00 96.56 80 GLN A CA 1
ATOM 639 C C . GLN A 1 80 ? -12.134 -9.345 11.382 1.00 96.56 80 GLN A C 1
ATOM 641 O O . GLN A 1 80 ? -11.001 -9.044 11.756 1.00 96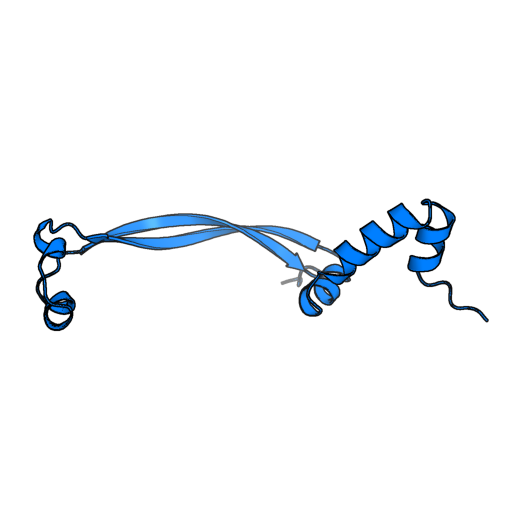.56 80 GLN A O 1
ATOM 646 N N . THR A 1 81 ? -12.352 -9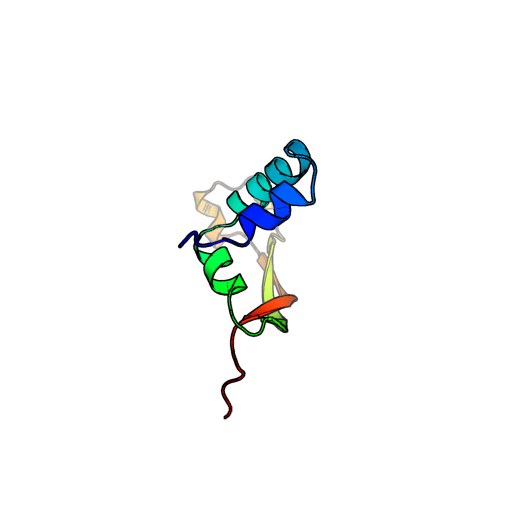.956 10.220 1.00 96.88 81 THR A N 1
ATOM 647 C CA . THR A 1 81 ? -11.282 -10.258 9.266 1.00 96.88 81 THR A CA 1
ATOM 648 C C . THR A 1 81 ? -11.477 -9.435 8.001 1.00 96.88 81 THR A C 1
ATOM 650 O O . THR A 1 81 ? -12.518 -9.520 7.353 1.00 96.88 81 THR A O 1
ATOM 653 N N . LEU A 1 82 ? -10.462 -8.658 7.633 1.00 96.19 82 LEU A N 1
ATOM 654 C CA . LEU A 1 82 ? -10.390 -7.910 6.387 1.00 96.19 82 LEU A CA 1
ATOM 655 C C . LEU A 1 82 ? -9.472 -8.640 5.407 1.00 96.19 82 LEU A C 1
ATOM 657 O O . LEU A 1 82 ? -8.294 -8.858 5.685 1.00 96.19 82 LEU A O 1
ATOM 661 N N . THR A 1 83 ? -10.002 -8.990 4.238 1.00 96.19 83 THR A N 1
ATOM 662 C CA . THR A 1 83 ? -9.174 -9.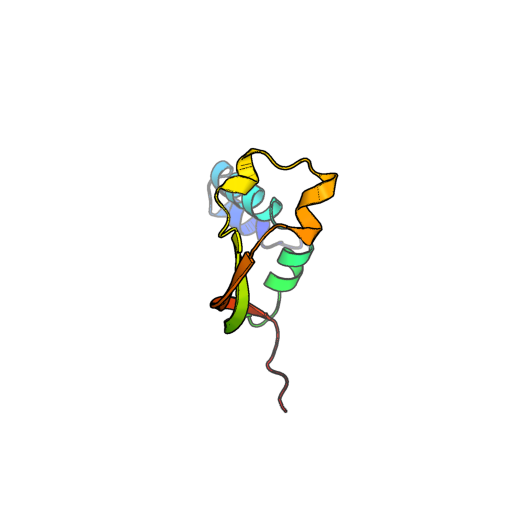487 3.134 1.00 96.19 83 THR A CA 1
ATOM 663 C C . THR A 1 83 ? -8.593 -8.299 2.376 1.00 96.19 83 THR A C 1
ATOM 665 O O . THR A 1 83 ? -9.341 -7.508 1.806 1.00 96.19 83 THR A O 1
ATOM 668 N N . VAL A 1 84 ? -7.267 -8.185 2.354 1.00 95.50 84 VAL A N 1
ATOM 669 C CA . VAL A 1 84 ? -6.535 -7.123 1.658 1.00 95.50 84 VAL A CA 1
ATOM 670 C C . VAL A 1 84 ? -5.726 -7.724 0.516 1.00 95.50 84 VAL A C 1
ATOM 672 O O . VAL A 1 84 ? -5.063 -8.753 0.665 1.00 95.50 84 VAL A O 1
ATOM 675 N N . MET A 1 85 ? -5.790 -7.065 -0.637 1.00 95.06 85 MET A N 1
ATOM 676 C CA . MET A 1 85 ? -4.958 -7.365 -1.797 1.00 95.06 85 MET A CA 1
ATOM 677 C C . MET A 1 85 ? -3.804 -6.364 -1.832 1.00 95.06 85 MET A C 1
ATOM 679 O O . MET A 1 85 ? -4.035 -5.167 -1.660 1.00 95.06 85 MET A O 1
ATOM 683 N N . TYR A 1 86 ? -2.578 -6.832 -2.047 1.00 93.12 86 TYR A N 1
ATOM 684 C CA . TYR A 1 86 ? -1.404 -5.965 -2.135 1.00 93.12 86 TYR A CA 1
ATOM 685 C C . TYR A 1 86 ? -0.445 -6.434 -3.228 1.00 93.12 86 TYR A C 1
ATOM 687 O O . TYR A 1 86 ? -0.398 -7.620 -3.568 1.00 93.12 86 TYR A O 1
ATOM 695 N N . ASN A 1 87 ? 0.306 -5.483 -3.779 1.00 93.62 87 ASN A N 1
ATOM 696 C CA . ASN A 1 87 ? 1.320 -5.763 -4.785 1.00 93.62 87 ASN A CA 1
ATOM 697 C C . ASN A 1 87 ? 2.611 -6.237 -4.108 1.00 93.62 87 ASN A C 1
ATOM 699 O O . ASN A 1 87 ? 3.067 -5.640 -3.132 1.00 93.62 87 ASN A O 1
ATOM 703 N N . ASP A 1 88 ? 3.179 -7.305 -4.648 1.00 92.12 88 ASP A N 1
ATOM 704 C CA . ASP A 1 88 ? 4.426 -7.939 -4.230 1.00 92.12 88 ASP A CA 1
ATOM 705 C C . ASP A 1 88 ? 5.470 -7.645 -5.310 1.00 92.12 88 ASP A C 1
ATOM 707 O O . ASP A 1 88 ? 5.279 -8.030 -6.464 1.00 92.12 88 ASP A O 1
ATOM 711 N N . TYR A 1 89 ? 6.513 -6.890 -4.974 1.00 91.44 89 TYR A N 1
ATOM 712 C CA . TYR A 1 89 ? 7.456 -6.341 -5.951 1.00 91.44 89 TYR A CA 1
ATOM 713 C C . TYR A 1 89 ? 8.820 -7.032 -5.853 1.00 91.44 89 TYR A C 1
ATOM 715 O O . TYR A 1 89 ? 9.327 -7.242 -4.751 1.00 91.44 89 TYR A O 1
ATOM 723 N N . GLY A 1 90 ? 9.424 -7.325 -7.007 1.00 84.88 90 GLY A N 1
ATOM 724 C CA . GLY A 1 90 ? 10.750 -7.939 -7.116 1.00 84.88 90 GLY A CA 1
ATOM 725 C C . GLY A 1 90 ? 10.718 -9.456 -7.334 1.00 84.88 90 GLY A C 1
ATOM 726 O O . GLY A 1 90 ? 9.662 -10.070 -7.510 1.00 84.88 90 GLY A O 1
ATOM 727 N N . GLU A 1 91 ? 11.902 -10.072 -7.359 1.00 74.44 91 GLU A N 1
ATOM 728 C CA . GLU A 1 91 ? 12.032 -11.528 -7.466 1.00 74.44 91 GLU A CA 1
ATOM 729 C C . GLU A 1 91 ? 11.683 -12.208 -6.131 1.00 74.44 91 GLU A C 1
ATOM 731 O O . GLU A 1 91 ? 12.021 -11.680 -5.064 1.00 74.44 91 GLU A O 1
ATOM 736 N N . PRO A 1 92 ? 11.020 -13.381 -6.151 1.00 64.88 92 PRO A N 1
ATOM 737 C CA . PRO A 1 92 ? 10.793 -14.130 -4.930 1.00 64.88 92 PRO A CA 1
ATOM 738 C C . PRO A 1 92 ? 12.148 -14.440 -4.296 1.00 64.88 92 PRO A C 1
ATOM 740 O O . PRO A 1 92 ? 13.013 -15.039 -4.929 1.00 64.88 92 PRO A O 1
ATOM 743 N N . LYS A 1 93 ? 12.333 -14.029 -3.038 1.00 63.47 93 LYS A N 1
ATOM 744 C CA . LYS A 1 93 ? 13.468 -14.499 -2.245 1.00 63.47 93 LYS A CA 1
ATOM 745 C C . LYS A 1 93 ? 13.290 -16.006 -2.088 1.00 63.47 93 LYS A C 1
ATOM 747 O O . LYS A 1 93 ? 12.376 -16.428 -1.381 1.00 63.47 93 LYS A O 1
ATOM 752 N N . GLU A 1 94 ? 14.092 -16.796 -2.798 1.00 63.53 94 GLU A N 1
ATOM 753 C CA . GLU A 1 94 ? 14.187 -18.227 -2.519 1.00 63.53 94 GLU A CA 1
ATOM 754 C C . GLU A 1 94 ? 14.623 -18.388 -1.059 1.00 63.53 94 GLU A C 1
ATOM 756 O O . GLU A 1 94 ? 15.520 -17.676 -0.595 1.00 63.53 94 GLU A O 1
ATOM 761 N N . LEU A 1 95 ? 13.895 -19.228 -0.324 1.00 49.06 95 LEU A N 1
ATOM 762 C CA . LEU A 1 95 ? 14.115 -19.503 1.093 1.00 49.06 95 LEU A CA 1
ATOM 763 C C . LEU A 1 95 ? 14.918 -20.794 1.243 1.00 49.06 95 LEU A C 1
ATOM 765 O O . LEU A 1 95 ? 14.540 -21.775 0.562 1.00 49.06 95 LEU A O 1
#